Protein AF-A0A109JSR0-F1 (afdb_monomer_lite)

Secondary structure (DSSP, 8-state):
--HHHHHHHHHSSEE-HHHHHHHT-SS--HHHHHHHHHHTSS-EEEETTEEEEEHHHHHHHHT-

Foldseek 3Di:
DDPVVLVVQLPDQWDALVVVQVSCLDVAHSVRSVVCVVVVVFDWDDDPPGTITGSVVVCVVSVD

pLDDT: mean 90.49, std 4.92, range [70.31, 95.81]

Structure (mmCIF, N/CA/C/O backbone):
data_AF-A0A109JSR0-F1
#
_entry.id   AF-A0A109JSR0-F1
#
loop_
_atom_site.group_PDB
_atom_site.id
_atom_site.type_symbol
_atom_site.label_atom_id
_atom_site.label_alt_id
_atom_site.label_comp_id
_atom_site.label_asym_id
_atom_site.label_entity_id
_atom_site.label_seq_id
_atom_site.pdbx_PDB_ins_code
_atom_site.Cartn_x
_atom_site.Cartn_y
_atom_site.Cartn_z
_atom_site.occupancy
_atom_site.B_iso_or_equiv
_atom_site.auth_seq_id
_atom_site.auth_comp_id
_atom_site.auth_asym_id
_atom_site.auth_atom_id
_atom_site.pdbx_PDB_model_num
ATOM 1 N N . MET A 1 1 ? 14.165 -0.505 -3.908 1.00 70.31 1 MET A N 1
ATOM 2 C CA . MET A 1 1 ? 14.041 -1.954 -3.716 1.00 70.31 1 MET A CA 1
ATOM 3 C C . MET A 1 1 ? 14.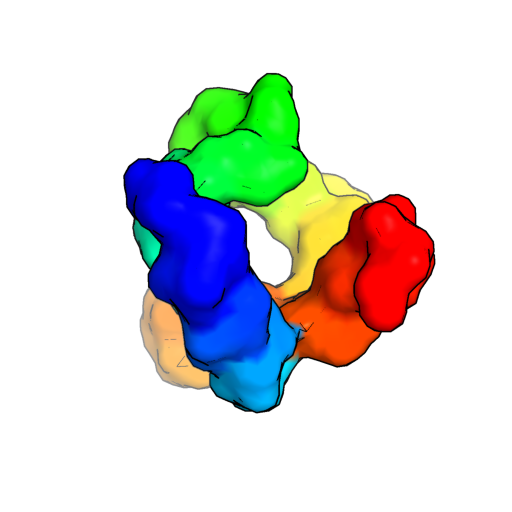548 -2.640 -4.963 1.00 70.31 1 MET A C 1
ATOM 5 O O . MET A 1 1 ? 14.366 -2.109 -6.055 1.00 70.31 1 MET A O 1
ATOM 9 N N . THR A 1 2 ? 15.235 -3.757 -4.791 1.00 82.00 2 THR A N 1
ATOM 10 C CA . THR A 1 2 ? 15.552 -4.702 -5.860 1.00 82.00 2 THR A CA 1
ATOM 11 C C . THR A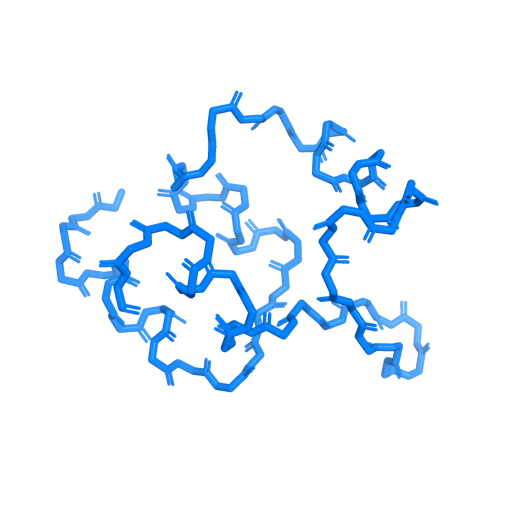 1 2 ? 14.281 -5.452 -6.275 1.00 82.00 2 THR A C 1
ATOM 13 O O . THR A 1 2 ? 13.279 -5.431 -5.561 1.00 82.00 2 THR A O 1
ATOM 16 N N . LYS A 1 3 ? 14.305 -6.116 -7.435 1.00 80.94 3 LYS A N 1
ATOM 17 C CA . LYS A 1 3 ? 13.168 -6.916 -7.921 1.00 80.94 3 LYS A CA 1
ATOM 18 C C . LYS A 1 3 ? 12.756 -8.002 -6.914 1.00 80.94 3 LYS A C 1
ATOM 20 O O . LYS A 1 3 ? 11.576 -8.139 -6.623 1.00 80.94 3 LYS A O 1
ATOM 25 N N . GLN A 1 4 ? 13.737 -8.680 -6.316 1.00 84.12 4 GLN A N 1
ATOM 26 C CA . GLN A 1 4 ? 13.515 -9.723 -5.311 1.00 84.12 4 GLN A CA 1
ATOM 27 C C . GLN A 1 4 ? 12.762 -9.194 -4.079 1.00 84.12 4 GLN A C 1
ATOM 29 O O . GLN A 1 4 ? 11.804 -9.806 -3.629 1.00 84.12 4 GLN A O 1
ATOM 34 N N . GLU A 1 5 ? 13.137 -8.013 -3.576 1.00 84.19 5 GLU A N 1
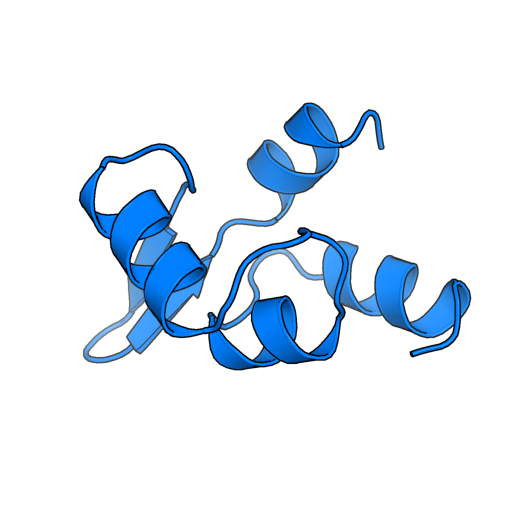ATOM 35 C CA . GLU A 1 5 ? 12.472 -7.395 -2.419 1.00 84.19 5 GLU A CA 1
ATOM 36 C C . GLU A 1 5 ? 11.011 -7.017 -2.702 1.00 84.19 5 GLU A C 1
ATOM 38 O O . GLU A 1 5 ? 10.184 -7.021 -1.791 1.00 84.19 5 GLU A O 1
ATOM 43 N N . ILE A 1 6 ? 10.687 -6.669 -3.952 1.00 84.62 6 ILE A N 1
ATOM 44 C CA . ILE A 1 6 ? 9.312 -6.382 -4.377 1.00 84.62 6 ILE A CA 1
ATOM 45 C C . ILE A 1 6 ? 8.501 -7.675 -4.435 1.00 84.62 6 ILE A C 1
ATOM 47 O O . ILE A 1 6 ? 7.380 -7.704 -3.926 1.00 84.62 6 ILE A O 1
ATOM 51 N N . ASP A 1 7 ? 9.066 -8.734 -5.012 1.00 85.75 7 ASP A N 1
ATOM 52 C CA . ASP A 1 7 ? 8.406 -10.035 -5.112 1.00 85.75 7 ASP A CA 1
ATOM 53 C C . ASP A 1 7 ? 8.125 -10.609 -3.713 1.00 85.75 7 ASP A C 1
ATOM 55 O O . ASP A 1 7 ? 6.998 -11.016 -3.426 1.00 85.75 7 ASP A O 1
ATOM 59 N N . ASP A 1 8 ? 9.091 -10.519 -2.795 1.00 88.75 8 ASP A N 1
ATOM 60 C CA . ASP A 1 8 ? 8.928 -10.928 -1.395 1.00 88.75 8 ASP A CA 1
ATOM 61 C C . ASP A 1 8 ? 7.873 -10.078 -0.663 1.00 88.75 8 ASP A C 1
ATOM 63 O O . ASP A 1 8 ? 7.101 -10.579 0.162 1.00 88.75 8 ASP A O 1
ATOM 67 N N . LEU A 1 9 ? 7.801 -8.777 -0.967 1.00 89.69 9 LEU A N 1
ATOM 68 C CA . LEU A 1 9 ? 6.800 -7.882 -0.393 1.00 89.69 9 LEU A CA 1
ATOM 69 C C . LEU A 1 9 ? 5.389 -8.220 -0.891 1.00 89.69 9 LEU A C 1
ATOM 71 O O . LEU A 1 9 ? 4.455 -8.281 -0.089 1.00 89.69 9 LEU A O 1
ATOM 75 N N . LEU A 1 10 ? 5.233 -8.452 -2.196 1.00 87.50 10 LEU A N 1
ATOM 76 C CA . LEU A 1 10 ? 3.960 -8.805 -2.827 1.00 87.50 10 LEU A CA 1
ATOM 77 C C . LEU A 1 10 ? 3.544 -10.259 -2.555 1.00 87.50 10 LEU A C 1
ATOM 79 O O . LEU A 1 10 ? 2.367 -10.588 -2.709 1.00 87.50 10 LEU A O 1
ATOM 83 N N . ALA A 1 11 ? 4.467 -11.119 -2.114 1.00 89.81 11 ALA A N 1
ATOM 84 C CA . ALA A 1 11 ? 4.164 -12.468 -1.646 1.00 89.81 11 ALA A CA 1
ATOM 85 C C . ALA A 1 11 ? 3.374 -12.474 -0.325 1.00 89.81 11 ALA A C 1
ATOM 87 O O . ALA A 1 11 ? 2.584 -13.391 -0.089 1.00 89.81 11 ALA A O 1
ATOM 88 N N . LYS A 1 12 ? 3.534 -11.445 0.523 1.00 92.06 12 LYS A N 1
ATOM 89 C CA . LYS A 1 12 ? 2.747 -11.296 1.758 1.00 92.06 12 LYS A CA 1
ATOM 90 C C . LYS A 1 12 ? 1.260 -11.155 1.419 1.00 92.06 12 LYS A C 1
ATOM 92 O O . LYS A 1 12 ? 0.940 -10.487 0.444 1.00 92.06 12 LYS A O 1
ATOM 97 N N . PRO A 1 13 ? 0.327 -11.682 2.231 1.00 92.00 13 PRO A N 1
ATOM 98 C CA . PRO A 1 13 ? -1.113 -11.549 1.973 1.00 92.00 13 PRO A CA 1
ATOM 99 C C . PRO A 1 13 ? -1.610 -10.099 2.079 1.00 92.00 13 PRO A C 1
ATOM 101 O O . PRO A 1 13 ? -2.560 -9.703 1.400 1.00 92.00 13 PRO A O 1
ATOM 104 N N . THR A 1 14 ? -0.958 -9.297 2.924 1.00 94.94 14 THR A N 1
ATOM 105 C CA . THR A 1 14 ? -1.264 -7.880 3.103 1.00 94.94 14 THR A CA 1
ATOM 106 C C . THR A 1 14 ? -0.003 -7.057 3.311 1.00 94.94 14 THR A C 1
ATOM 108 O O . THR A 1 14 ? 0.937 -7.532 3.949 1.00 94.94 14 THR A O 1
ATOM 111 N N . ILE A 1 15 ? -0.030 -5.804 2.864 1.00 94.94 15 ILE A N 1
ATOM 112 C CA . ILE A 1 15 ? 1.033 -4.813 3.083 1.00 94.94 15 ILE A CA 1
ATOM 113 C C . ILE A 1 15 ? 0.449 -3.493 3.580 1.00 94.94 15 ILE A C 1
ATOM 115 O O . ILE A 1 15 ? -0.742 -3.221 3.446 1.00 94.94 15 ILE A O 1
ATOM 119 N N . THR A 1 1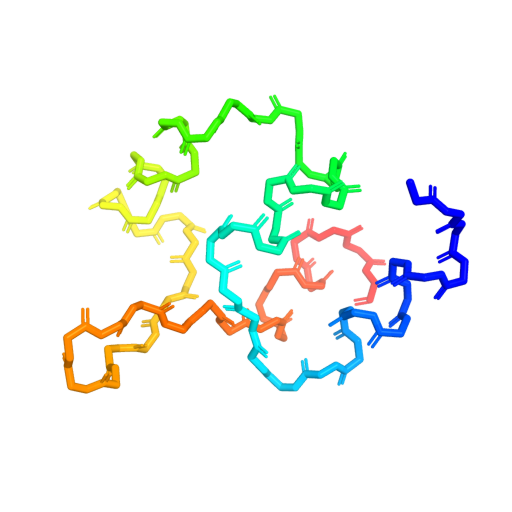6 ? 1.278 -2.641 4.162 1.00 94.75 16 THR A N 1
ATOM 120 C CA . THR A 1 16 ? 0.877 -1.292 4.568 1.00 94.75 16 THR A CA 1
ATOM 121 C C . THR A 1 16 ? 0.975 -0.296 3.402 1.00 94.75 16 THR A C 1
ATOM 123 O O . THR A 1 16 ? 1.773 -0.491 2.482 1.00 94.75 16 THR A O 1
ATOM 126 N N . PRO A 1 17 ? 0.229 0.826 3.438 1.00 93.38 17 PRO A N 1
ATOM 127 C CA . PRO A 1 17 ? 0.393 1.908 2.463 1.00 93.38 17 PRO A CA 1
ATOM 128 C C . PRO A 1 17 ? 1.819 2.465 2.393 1.00 93.38 17 PRO A C 1
ATOM 130 O O . PRO A 1 17 ? 2.268 2.887 1.331 1.00 93.38 17 PRO A O 1
ATOM 133 N N . ASP A 1 18 ? 2.542 2.449 3.516 1.00 92.81 18 ASP A N 1
ATOM 134 C CA . ASP A 1 18 ? 3.932 2.902 3.573 1.00 92.81 18 ASP A CA 1
ATOM 135 C C . ASP A 1 18 ? 4.886 1.931 2.867 1.00 92.81 18 ASP A C 1
ATOM 137 O O . ASP A 1 18 ? 5.747 2.361 2.102 1.00 92.81 18 ASP A O 1
ATOM 141 N N . GLU A 1 19 ? 4.702 0.621 3.063 1.00 93.31 19 GLU A N 1
ATOM 142 C CA . GLU A 1 19 ? 5.446 -0.408 2.329 1.00 93.31 19 GLU A CA 1
ATOM 143 C C . GLU A 1 19 ? 5.185 -0.318 0.821 1.00 93.31 19 GLU A C 1
ATOM 145 O O . GLU A 1 19 ? 6.137 -0.330 0.038 1.00 93.31 19 GLU A O 1
ATOM 150 N N . LEU A 1 20 ? 3.922 -0.144 0.407 1.00 92.00 20 LEU A N 1
ATOM 151 C CA . LEU A 1 20 ? 3.578 0.038 -1.004 1.00 92.00 20 LEU A CA 1
ATOM 152 C C . LEU A 1 20 ? 4.258 1.283 -1.591 1.00 92.00 20 LEU A C 1
ATOM 154 O O . LEU A 1 20 ? 4.841 1.211 -2.671 1.00 92.00 20 LEU A O 1
ATOM 158 N N . PHE A 1 21 ? 4.266 2.402 -0.865 1.00 93.69 21 PHE A N 1
ATOM 159 C CA . PHE A 1 21 ? 4.965 3.616 -1.292 1.00 93.69 21 PHE A CA 1
ATOM 160 C C . PHE A 1 21 ? 6.473 3.388 -1.476 1.00 93.69 21 PHE A C 1
ATOM 162 O O . PHE A 1 21 ? 7.043 3.760 -2.502 1.00 93.69 21 PHE A O 1
ATOM 169 N N . ARG A 1 22 ? 7.127 2.734 -0.508 1.00 91.94 22 ARG A N 1
ATOM 170 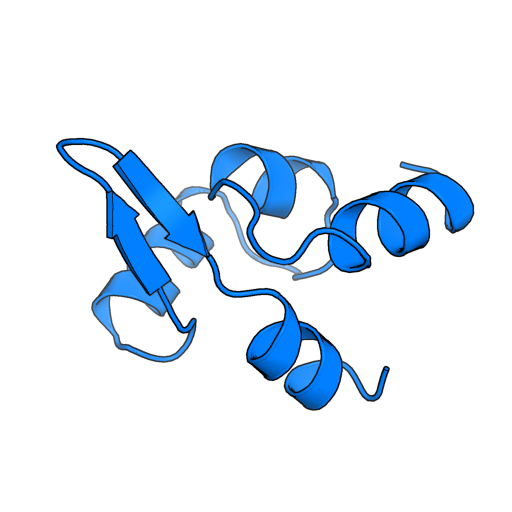C CA . ARG A 1 22 ? 8.572 2.450 -0.565 1.00 91.94 22 ARG A CA 1
ATOM 171 C C . ARG A 1 22 ? 8.945 1.484 -1.684 1.00 91.94 22 ARG A C 1
ATOM 173 O O . ARG A 1 22 ? 10.043 1.594 -2.231 1.00 91.94 22 ARG A O 1
ATOM 180 N N . SER A 1 23 ? 8.040 0.569 -2.027 1.00 90.00 23 SER A N 1
ATOM 181 C CA . SER A 1 23 ? 8.246 -0.394 -3.108 1.00 90.00 23 SER A CA 1
ATOM 182 C C . SER A 1 23 ? 8.380 0.262 -4.481 1.00 90.00 23 SER A C 1
ATOM 184 O O . SER A 1 23 ? 9.036 -0.299 -5.353 1.00 90.00 23 SER A O 1
ATOM 186 N N . LYS A 1 24 ? 7.796 1.460 -4.665 1.00 88.50 24 LYS A N 1
ATOM 187 C CA . LYS A 1 24 ? 7.703 2.165 -5.956 1.00 88.50 24 LYS A CA 1
ATOM 188 C C . LYS A 1 24 ? 7.086 1.315 -7.078 1.00 88.50 24 LYS A C 1
ATOM 190 O O . LYS A 1 24 ? 7.305 1.598 -8.250 1.00 88.50 24 LYS A O 1
ATOM 195 N N . VAL A 1 25 ? 6.308 0.294 -6.716 1.00 88.06 25 VAL A N 1
ATOM 196 C CA . VAL A 1 25 ? 5.601 -0.582 -7.662 1.00 88.06 25 VAL A CA 1
ATOM 197 C C . VAL A 1 25 ? 4.547 0.197 -8.443 1.00 88.06 25 VAL A C 1
ATOM 199 O O . VAL A 1 25 ? 4.393 0.004 -9.643 1.00 88.06 25 VAL A O 1
ATOM 202 N N . LEU A 1 26 ? 3.847 1.109 -7.766 1.00 87.75 26 LEU A N 1
ATOM 203 C CA . LEU A 1 26 ? 2.942 2.054 -8.406 1.00 87.75 26 LEU A CA 1
ATOM 204 C C . LEU A 1 26 ? 3.644 3.409 -8.561 1.00 87.75 26 LEU A C 1
ATOM 206 O O . LEU A 1 26 ? 4.270 3.869 -7.600 1.00 87.75 26 LEU A O 1
ATOM 210 N N . PRO A 1 27 ? 3.494 4.098 -9.707 1.00 89.19 27 PRO A N 1
ATOM 211 C CA . PRO A 1 27 ? 4.013 5.449 -9.917 1.00 89.19 27 PRO A CA 1
ATOM 212 C C . PRO A 1 27 ? 3.137 6.500 -9.207 1.00 89.19 27 PRO A C 1
ATOM 214 O O . PRO A 1 27 ? 2.730 7.498 -9.795 1.00 89.19 27 PRO A O 1
ATOM 217 N N . LEU A 1 28 ? 2.808 6.262 -7.936 1.00 91.75 28 LEU A N 1
ATOM 218 C CA . LEU A 1 28 ? 1.962 7.120 -7.114 1.00 91.75 28 LEU A CA 1
ATOM 219 C C . LEU A 1 28 ? 2.771 7.733 -5.971 1.00 91.75 28 LEU A C 1
ATOM 221 O O . LEU A 1 28 ? 3.636 7.097 -5.366 1.00 91.75 28 LEU A O 1
ATOM 225 N N . SER A 1 29 ? 2.441 8.977 -5.631 1.00 94.19 29 SER A N 1
ATOM 226 C CA . SER A 1 29 ? 2.902 9.578 -4.383 1.00 94.19 29 SER A CA 1
ATOM 227 C C . SER A 1 29 ? 2.242 8.884 -3.188 1.00 94.19 29 SER A C 1
ATOM 229 O O . SER A 1 29 ? 1.214 8.216 -3.321 1.00 94.19 29 SER A O 1
ATOM 231 N N . ARG A 1 30 ? 2.789 9.084 -1.983 1.00 92.75 30 ARG A N 1
ATOM 232 C CA . ARG A 1 30 ? 2.173 8.571 -0.751 1.00 92.75 30 ARG A CA 1
ATOM 233 C C . ARG A 1 30 ? 0.709 9.003 -0.634 1.00 92.75 30 ARG A C 1
ATOM 235 O O . ARG A 1 30 ? -0.144 8.177 -0.333 1.00 92.75 30 ARG A O 1
ATOM 242 N N . ASN A 1 31 ? 0.417 10.269 -0.931 1.00 95.12 31 ASN A N 1
ATOM 243 C CA . ASN A 1 31 ? -0.950 10.789 -0.923 1.00 95.12 31 ASN A CA 1
ATOM 244 C C . ASN A 1 31 ? -1.799 10.152 -2.027 1.00 95.12 31 ASN A C 1
ATOM 246 O O . ASN A 1 31 ? -2.927 9.761 -1.752 1.00 95.12 31 ASN A O 1
ATOM 250 N N . GLY A 1 32 ? -1.234 9.953 -3.222 1.00 95.12 32 GLY A N 1
ATOM 251 C CA . GLY A 1 32 ? -1.903 9.252 -4.319 1.00 95.12 32 GLY A CA 1
ATOM 252 C C . GLY A 1 32 ? -2.328 7.829 -3.945 1.00 95.12 32 GLY A C 1
ATOM 253 O O . GLY A 1 32 ? -3.425 7.410 -4.293 1.00 95.12 32 GLY A O 1
ATOM 254 N N . ILE A 1 33 ? -1.526 7.109 -3.152 1.00 94.25 33 ILE A N 1
ATOM 255 C CA . ILE A 1 33 ? -1.915 5.793 -2.617 1.00 94.25 33 ILE A CA 1
ATOM 256 C C . ILE A 1 33 ? -3.129 5.922 -1.689 1.00 94.25 33 ILE A C 1
ATOM 258 O O . ILE A 1 33 ? -4.079 5.151 -1.808 1.00 94.25 33 ILE A O 1
ATOM 262 N N . TYR A 1 34 ? -3.137 6.892 -0.772 1.00 94.50 34 TYR A N 1
ATOM 263 C CA . TYR A 1 34 ? -4.289 7.106 0.109 1.00 94.50 34 TYR A CA 1
ATOM 264 C C . TYR A 1 34 ? -5.546 7.542 -0.653 1.00 94.50 34 TYR A C 1
ATOM 266 O O . TYR A 1 34 ? -6.638 7.104 -0.296 1.00 94.50 34 TYR A O 1
ATOM 274 N N . GLU A 1 35 ? -5.406 8.354 -1.700 1.00 95.81 35 GLU A N 1
ATOM 275 C CA . GLU A 1 35 ? -6.514 8.730 -2.579 1.00 95.81 35 GLU A CA 1
ATOM 276 C C . GLU A 1 35 ? -7.068 7.526 -3.339 1.00 95.81 35 GLU A C 1
ATOM 278 O O . GLU A 1 35 ? -8.275 7.310 -3.306 1.00 95.81 35 GLU A O 1
ATOM 283 N N . ALA A 1 36 ? -6.211 6.699 -3.942 1.00 93.69 36 ALA A N 1
ATOM 284 C CA . ALA A 1 36 ? -6.624 5.482 -4.640 1.00 93.69 36 ALA A CA 1
ATOM 285 C C . ALA A 1 36 ? -7.342 4.498 -3.699 1.00 93.69 36 ALA A C 1
ATOM 287 O O . ALA A 1 36 ? -8.351 3.898 -4.066 1.00 93.69 36 ALA A O 1
ATOM 288 N N . ILE A 1 37 ? -6.884 4.385 -2.446 1.00 94.31 37 ILE A N 1
ATOM 289 C CA . ILE A 1 37 ? -7.594 3.629 -1.406 1.00 94.31 37 ILE A CA 1
ATOM 290 C C . ILE A 1 37 ? -8.977 4.234 -1.133 1.00 94.31 37 ILE A C 1
ATOM 292 O O . ILE A 1 37 ? -9.960 3.504 -1.058 1.00 94.31 37 ILE A O 1
ATOM 296 N N . ASN A 1 38 ? -9.070 5.555 -0.968 1.00 94.00 38 ASN A N 1
ATOM 297 C CA . ASN A 1 38 ? -10.340 6.223 -0.675 1.00 94.00 38 ASN A CA 1
ATOM 298 C C . ASN A 1 38 ? -11.329 6.144 -1.853 1.00 94.00 38 ASN A C 1
ATOM 300 O O . ASN A 1 38 ? -12.534 6.110 -1.625 1.00 94.00 38 ASN A O 1
ATOM 304 N N . ARG A 1 39 ? -10.829 6.083 -3.094 1.00 94.50 39 ARG A N 1
ATOM 305 C CA . ARG A 1 39 ? -11.619 5.866 -4.319 1.00 94.50 39 ARG A CA 1
ATOM 306 C C . ARG A 1 39 ? -12.025 4.404 -4.534 1.00 94.50 39 ARG A C 1
ATOM 308 O O . ARG A 1 39 ? -12.846 4.132 -5.402 1.00 94.50 39 ARG A O 1
ATOM 315 N N . GLY A 1 40 ? -11.469 3.469 -3.760 1.00 91.62 40 GLY A N 1
ATOM 316 C CA . GLY A 1 40 ? -11.724 2.032 -3.901 1.00 91.62 40 GLY A CA 1
ATOM 317 C C . GLY A 1 40 ? -10.938 1.352 -5.029 1.00 91.62 40 GLY A C 1
ATOM 318 O O . GLY A 1 40 ? -11.205 0.196 -5.337 1.00 91.62 40 GLY A O 1
ATOM 319 N N . GLU A 1 41 ? -9.957 2.034 -5.625 1.00 92.69 41 GLU A N 1
ATOM 320 C CA . GLU A 1 41 ? -9.092 1.481 -6.679 1.00 92.69 41 GLU A CA 1
ATOM 321 C C . GLU A 1 41 ? -8.073 0.474 -6.118 1.00 92.69 41 GLU A C 1
ATOM 323 O O . GLU A 1 41 ? -7.671 -0.469 -6.804 1.00 92.69 41 GLU A O 1
ATOM 328 N N . ILE A 1 42 ? -7.678 0.657 -4.850 1.00 94.06 42 ILE A N 1
ATOM 329 C CA . ILE A 1 42 ? -6.816 -0.259 -4.094 1.00 94.06 42 ILE A CA 1
ATOM 330 C C . ILE A 1 42 ? -7.651 -0.958 -3.023 1.00 94.06 42 ILE A C 1
ATOM 332 O O . ILE A 1 42 ? -8.175 -0.321 -2.107 1.00 94.06 42 ILE A O 1
ATOM 336 N N . ALA A 1 43 ? -7.720 -2.287 -3.105 1.00 94.06 43 ALA A N 1
ATOM 337 C CA . ALA A 1 43 ? -8.422 -3.106 -2.127 1.00 94.06 43 ALA A CA 1
ATOM 338 C C . ALA A 1 43 ? -7.713 -3.070 -0.764 1.00 94.06 43 ALA A C 1
ATOM 340 O O . ALA A 1 43 ? -6.542 -3.446 -0.639 1.00 94.06 43 ALA A O 1
ATOM 341 N N 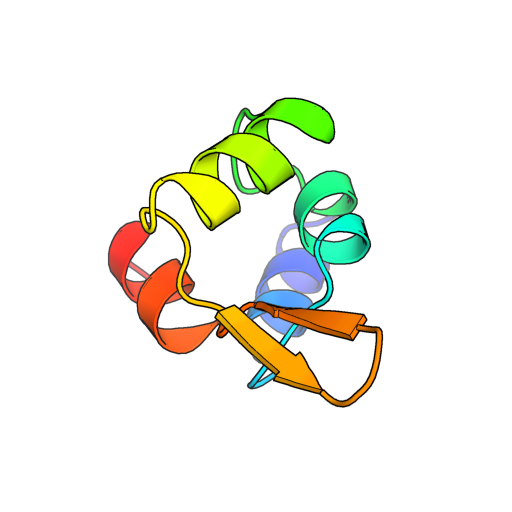. VAL A 1 44 ? -8.439 -2.652 0.273 1.00 95.75 44 VAL A N 1
ATOM 342 C CA . VAL A 1 44 ? -7.929 -2.582 1.646 1.00 95.75 44 VAL A CA 1
ATOM 343 C C . VAL A 1 44 ? -8.869 -3.246 2.637 1.00 95.75 44 VAL A C 1
ATOM 345 O O . VAL A 1 44 ? -10.087 -3.179 2.510 1.00 95.75 44 VAL A O 1
ATOM 348 N N . MET A 1 45 ? -8.279 -3.826 3.674 1.00 94.31 45 MET A N 1
ATOM 349 C CA . MET A 1 45 ? -8.958 -4.310 4.863 1.00 94.31 45 MET A CA 1
ATOM 350 C C . MET A 1 45 ? -8.540 -3.441 6.061 1.00 94.31 45 MET A C 1
ATOM 352 O O . MET A 1 45 ? -7.342 -3.310 6.338 1.00 94.31 45 MET A O 1
ATOM 356 N N . PRO A 1 46 ? -9.483 -2.810 6.779 1.00 92.19 46 PRO A N 1
ATOM 357 C CA . PRO A 1 46 ? -9.165 -2.120 8.020 1.00 92.19 46 PRO A CA 1
ATOM 358 C C . PRO A 1 46 ? -8.854 -3.142 9.121 1.00 92.19 46 PRO A C 1
ATOM 360 O O . PRO A 1 46 ? -9.642 -4.044 9.386 1.00 92.19 46 PRO A O 1
ATOM 363 N N . ILE A 1 47 ? -7.706 -2.990 9.783 1.00 90.75 47 ILE A N 1
ATOM 364 C CA . ILE A 1 47 ? -7.312 -3.792 10.948 1.00 90.75 47 ILE A CA 1
ATOM 365 C C . ILE A 1 47 ? -7.101 -2.826 12.114 1.00 90.75 47 ILE A C 1
ATOM 367 O O . ILE A 1 47 ? -6.048 -2.193 12.255 1.00 90.75 47 ILE A O 1
ATOM 371 N N . GLY A 1 48 ? -8.145 -2.653 12.927 1.00 90.94 48 GLY A N 1
ATOM 372 C CA . GLY A 1 48 ? -8.182 -1.621 13.962 1.00 90.94 48 GLY A CA 1
ATOM 373 C C . GLY A 1 48 ? -8.005 -0.223 13.357 1.00 90.94 48 GLY A C 1
ATOM 374 O O . GLY A 1 48 ? -8.786 0.196 12.510 1.00 90.94 48 GLY A O 1
ATOM 375 N N . LYS A 1 49 ? -6.954 0.498 13.771 1.00 89.12 49 LYS A N 1
ATOM 376 C CA . LYS A 1 49 ? -6.619 1.843 13.254 1.00 89.12 49 LYS A CA 1
ATOM 377 C C . LYS A 1 49 ? -5.737 1.827 11.995 1.00 89.12 49 LYS A C 1
ATOM 379 O O . LYS A 1 49 ? -5.379 2.890 11.493 1.00 89.12 49 LYS A O 1
ATOM 384 N N . LYS A 1 50 ? -5.325 0.650 11.510 1.00 89.94 50 LYS A N 1
ATOM 385 C CA . LYS A 1 50 ? -4.405 0.508 10.371 1.00 89.94 50 LYS A CA 1
ATOM 386 C C . LYS A 1 50 ? -5.160 0.103 9.104 1.00 89.94 50 LYS A C 1
ATOM 388 O O . LYS A 1 50 ? -6.130 -0.646 9.162 1.00 89.94 50 LYS A O 1
ATOM 393 N N . LYS A 1 51 ? -4.672 0.571 7.953 1.00 92.62 51 LYS A N 1
ATOM 394 C CA . LYS A 1 51 ? -5.107 0.111 6.626 1.00 92.62 51 LYS A CA 1
ATOM 395 C C . LYS A 1 51 ? -4.161 -1.001 6.166 1.00 92.62 51 LYS A C 1
ATOM 397 O O . LYS A 1 51 ? -2.958 -0.757 6.093 1.00 92.62 51 LYS A O 1
ATOM 402 N N . ALA A 1 52 ? -4.687 -2.186 5.877 1.00 95.56 52 ALA A N 1
ATOM 403 C CA . ALA A 1 52 ? -3.934 -3.293 5.297 1.00 95.56 52 ALA A CA 1
ATOM 404 C C . ALA A 1 52 ? -4.353 -3.467 3.833 1.00 95.56 52 ALA A C 1
ATOM 406 O O . ALA A 1 52 ? -5.505 -3.771 3.545 1.00 95.56 52 ALA A O 1
ATOM 407 N N . ILE A 1 53 ? -3.436 -3.228 2.903 1.00 94.94 53 ILE A N 1
ATOM 408 C CA . ILE A 1 53 ? -3.654 -3.395 1.466 1.00 94.94 53 ILE A CA 1
ATOM 409 C C . ILE A 1 53 ? -3.586 -4.878 1.142 1.00 94.94 53 ILE A C 1
ATOM 411 O O . ILE A 1 53 ? -2.611 -5.538 1.497 1.00 94.94 53 ILE A O 1
ATOM 415 N N . ILE A 1 54 ? -4.606 -5.392 0.463 1.00 94.81 54 ILE A N 1
ATOM 416 C CA . ILE A 1 54 ? -4.662 -6.790 0.044 1.00 94.81 54 ILE A CA 1
ATOM 417 C C . ILE A 1 54 ? -3.802 -6.928 -1.214 1.00 94.81 54 ILE A C 1
ATOM 419 O O . ILE A 1 54 ? -4.063 -6.282 -2.229 1.00 94.81 54 ILE A O 1
ATOM 423 N N . THR A 1 55 ? -2.766 -7.762 -1.163 1.00 93.19 55 THR A N 1
ATOM 424 C CA . THR A 1 55 ? -1.794 -7.874 -2.265 1.00 93.19 55 THR A CA 1
ATOM 425 C C . THR A 1 55 ? -2.309 -8.701 -3.434 1.00 93.19 55 THR A C 1
ATOM 427 O O . THR A 1 55 ? -1.882 -8.481 -4.560 1.00 93.19 55 THR A O 1
ATOM 430 N N . ALA A 1 56 ? -3.233 -9.642 -3.218 1.00 92.00 56 ALA A N 1
ATOM 431 C CA . ALA A 1 56 ? -3.744 -10.492 -4.295 1.00 92.00 56 ALA A CA 1
ATOM 432 C C . ALA A 1 56 ? -4.437 -9.695 -5.429 1.00 92.00 56 ALA A C 1
ATOM 434 O O . ALA A 1 56 ? -4.050 -9.883 -6.583 1.00 92.00 56 ALA A O 1
ATOM 435 N N . PRO A 1 57 ? -5.372 -8.759 -5.153 1.00 90.94 57 PRO A N 1
ATOM 436 C CA . PRO A 1 57 ? -5.917 -7.867 -6.180 1.00 90.94 57 PRO A CA 1
ATOM 437 C C . PRO A 1 57 ? -4.849 -6.986 -6.835 1.00 90.94 57 PRO A C 1
ATOM 439 O O . PRO A 1 57 ? -4.883 -6.784 -8.045 1.00 90.94 57 PRO A O 1
ATOM 442 N N . LEU A 1 58 ? -3.884 -6.507 -6.046 1.00 89.62 58 LEU A N 1
ATOM 443 C CA . LEU A 1 58 ? -2.804 -5.653 -6.531 1.00 89.62 58 LEU A CA 1
ATOM 444 C C . LEU A 1 58 ? -1.889 -6.394 -7.521 1.00 89.62 58 LEU A C 1
ATOM 446 O O . LEU A 1 58 ? -1.596 -5.869 -8.587 1.00 89.62 58 LEU A O 1
ATOM 450 N N . ARG A 1 59 ? -1.491 -7.637 -7.219 1.00 88.69 59 ARG A N 1
ATOM 451 C CA . ARG A 1 59 ? -0.717 -8.496 -8.135 1.00 88.69 59 ARG A CA 1
ATOM 452 C C . ARG A 1 59 ? -1.458 -8.723 -9.449 1.00 88.69 59 ARG A C 1
ATOM 454 O O . ARG A 1 59 ? -0.892 -8.489 -10.511 1.00 88.69 59 ARG A O 1
ATOM 461 N N . LYS A 1 60 ? -2.762 -9.019 -9.374 1.00 88.62 60 LYS A N 1
ATOM 462 C CA . LYS A 1 60 ? -3.618 -9.169 -10.559 1.00 88.62 60 LYS A CA 1
ATOM 463 C C . LYS A 1 60 ? -3.659 -7.899 -11.419 1.00 88.62 60 LYS A C 1
ATOM 465 O O . LYS A 1 60 ? -3.613 -8.004 -12.639 1.00 88.62 60 LYS A O 1
ATOM 470 N N . GLN A 1 61 ? -3.733 -6.713 -10.807 1.00 86.12 61 GLN A N 1
ATOM 471 C CA . GLN A 1 61 ? -3.674 -5.430 -11.527 1.00 86.12 61 GLN A CA 1
ATOM 472 C C . GLN A 1 61 ? -2.314 -5.195 -12.205 1.00 86.12 61 GLN A C 1
ATOM 474 O O . GLN A 1 61 ? -2.258 -4.548 -13.246 1.00 86.12 61 GLN A O 1
ATOM 479 N N . LEU A 1 62 ? -1.234 -5.727 -11.631 1.00 84.56 62 LEU A N 1
ATOM 480 C CA . LEU A 1 62 ? 0.134 -5.611 -12.146 1.00 84.56 62 LEU A CA 1
ATOM 481 C C . LEU A 1 62 ? 0.506 -6.707 -13.160 1.00 84.56 62 LEU A C 1
ATOM 483 O O . LEU A 1 62 ? 1.591 -6.647 -13.733 1.00 84.56 62 LEU A O 1
ATOM 487 N N . GLY A 1 63 ? -0.368 -7.692 -13.389 1.00 83.19 63 GLY A N 1
ATOM 488 C CA . GLY A 1 63 ? -0.095 -8.831 -14.271 1.00 83.19 63 GLY A CA 1
ATOM 489 C C . GLY A 1 63 ? 0.854 -9.879 -13.675 1.00 83.19 63 GLY A C 1
ATOM 490 O O . GLY A 1 63 ? 1.520 -10.578 -14.438 1.00 83.19 63 GLY A O 1
ATOM 491 N N . LEU A 1 64 ? 0.926 -9.959 -12.340 1.00 74.25 64 LEU A N 1
ATOM 492 C CA . LEU A 1 64 ? 1.725 -10.918 -11.563 1.00 74.25 64 LEU A CA 1
ATOM 493 C C . LEU A 1 64 ? 0.873 -12.057 -10.989 1.00 74.25 64 LEU A C 1
ATOM 495 O O . LEU A 1 64 ? -0.294 -11.794 -10.607 1.00 74.25 64 LEU A O 1
#

Organism: NCBI:txid1755647

Radius of gyration: 10.94 Å; chains: 1; bounding box: 27×23×28 Å

Sequence (64 aa):
MTKQEIDDLLAKPTITPDELFRSKVLPLSRNGIYEAINRGEIAVMPIGKKKAIITAPLRKQLGL